Protein AF-A0A2G2MYT3-F1 (afdb_monomer_lite)

Sequence (172 aa):
MSFKFTRVKLKELSVRHIVIIGLLVVHTGWIITHLNLVSRGQINPWKLGGYGMYTLPDYKAKLRIYDISSKPKLMVRSNYKTRNFRNANLRYVFRCRKFSEAALMVFFKDNPHLVNTDLKFILRERVFSRRPVGVKRVTYSTVDVRWPKQDKFTYMGEICGEKYLGKVDYKI

Secondary structure (DSSP, 8-state):
--------------HHHHHHHHHHHHHHHHHHHHHHHHHTT-B-TTSSS-S---SS-----EEEEEE-SSS-EEPPGGG---HHHHHHTGGG-BTTPPPPHHHHHHHHHH-GGGTT--EEEEEEEEEEEETTEEEEEEEEEEEEEEEEETTEEEEEEEETTEEEEEEEE---

Structure (mmCIF, N/CA/C/O backbone):
data_AF-A0A2G2MYT3-F1
#
_entry.id   AF-A0A2G2MYT3-F1
#
loop_
_atom_site.group_PDB
_atom_site.id
_atom_site.type_symbol
_atom_site.label_atom_id
_atom_site.label_alt_id
_atom_site.label_comp_id
_atom_site.label_asym_id
_atom_site.label_entity_id
_atom_site.label_seq_id
_atom_site.pdbx_PDB_ins_code
_atom_site.Cartn_x
_atom_site.Cartn_y
_atom_site.Cartn_z
_atom_site.occupancy
_atom_site.B_iso_or_equiv
_atom_site.auth_seq_id
_atom_site.auth_comp_id
_atom_site.auth_asym_id
_atom_site.auth_atom_id
_atom_site.pdbx_PDB_model_num
ATOM 1 N N . MET A 1 1 ? 12.235 6.098 -68.181 1.00 43.50 1 MET A N 1
ATOM 2 C CA . MET A 1 1 ? 12.943 5.995 -66.884 1.00 43.50 1 MET A CA 1
ATOM 3 C C . MET A 1 1 ? 12.534 4.693 -66.213 1.00 43.50 1 MET A C 1
ATOM 5 O O . MET A 1 1 ? 11.390 4.569 -65.806 1.00 43.50 1 MET A O 1
ATOM 9 N N . SER A 1 2 ? 13.424 3.699 -66.177 1.00 40.50 2 SER A N 1
ATOM 10 C CA . SER A 1 2 ? 13.147 2.378 -65.596 1.00 40.50 2 SER A CA 1
ATOM 11 C C . SER A 1 2 ? 13.776 2.295 -64.206 1.00 40.50 2 SER A C 1
ATOM 13 O O . SER A 1 2 ? 15.001 2.276 -64.091 1.00 40.50 2 SER A O 1
ATOM 15 N N . PHE A 1 3 ? 12.959 2.247 -63.153 1.00 45.50 3 PHE A N 1
ATOM 16 C CA . PHE A 1 3 ? 13.433 2.032 -61.785 1.00 45.50 3 PHE A CA 1
ATOM 17 C C . PHE A 1 3 ? 13.841 0.564 -61.609 1.00 45.50 3 PHE A C 1
ATOM 19 O O . PHE A 1 3 ? 13.000 -0.326 -61.489 1.00 45.50 3 PHE A O 1
ATOM 26 N N . LYS A 1 4 ? 15.153 0.297 -61.599 1.00 48.44 4 LYS A N 1
ATOM 27 C CA . LYS A 1 4 ? 15.695 -0.989 -61.146 1.00 48.44 4 LYS A CA 1
ATOM 28 C C . LYS A 1 4 ? 15.491 -1.079 -59.633 1.00 48.44 4 LYS A C 1
ATOM 30 O O . LYS A 1 4 ? 16.272 -0.523 -58.869 1.00 48.44 4 LYS A O 1
ATOM 35 N N . PHE A 1 5 ? 14.448 -1.784 -59.203 1.00 52.31 5 PHE A N 1
ATOM 36 C CA . PHE A 1 5 ? 14.336 -2.237 -57.819 1.00 52.31 5 PHE A CA 1
ATOM 37 C C . PHE A 1 5 ? 15.444 -3.258 -57.559 1.00 52.31 5 PHE A C 1
ATOM 39 O O . PHE A 1 5 ? 15.368 -4.418 -57.971 1.00 52.31 5 PHE A O 1
ATOM 46 N N . THR A 1 6 ? 16.509 -2.813 -56.901 1.00 52.56 6 THR A N 1
ATOM 47 C CA . THR A 1 6 ? 17.565 -3.679 -56.391 1.00 52.56 6 THR A CA 1
ATOM 48 C C . THR A 1 6 ? 16.926 -4.620 -55.373 1.00 52.56 6 THR A C 1
ATOM 50 O O . THR A 1 6 ? 16.610 -4.214 -54.256 1.00 52.56 6 THR A O 1
ATOM 53 N N . ARG A 1 7 ? 16.678 -5.877 -55.767 1.00 52.22 7 ARG A N 1
ATOM 54 C CA . ARG A 1 7 ? 16.275 -6.942 -54.841 1.00 52.22 7 ARG A CA 1
ATOM 55 C C . ARG A 1 7 ? 17.352 -7.046 -53.769 1.00 52.22 7 ARG A C 1
ATOM 57 O O . ARG A 1 7 ? 18.430 -7.585 -54.017 1.00 52.22 7 ARG A O 1
ATOM 64 N N . VAL A 1 8 ? 17.061 -6.518 -52.586 1.00 54.72 8 VAL A N 1
ATOM 65 C CA . VAL A 1 8 ? 17.856 -6.758 -51.387 1.00 54.72 8 VAL A CA 1
ATOM 66 C C . VAL A 1 8 ? 17.825 -8.267 -51.161 1.00 54.72 8 VAL A C 1
ATOM 68 O O . VAL A 1 8 ? 16.790 -8.827 -50.808 1.00 54.72 8 VAL A O 1
ATOM 71 N N . LYS A 1 9 ? 18.942 -8.947 -51.445 1.00 51.69 9 LYS A N 1
ATOM 72 C CA . LYS A 1 9 ? 19.138 -10.348 -51.068 1.00 51.69 9 LYS A CA 1
ATOM 73 C C . LYS A 1 9 ? 19.036 -10.407 -49.545 1.00 51.69 9 LYS A C 1
ATOM 75 O O . LYS A 1 9 ? 19.982 -10.028 -48.855 1.00 51.69 9 LYS A O 1
ATOM 80 N N . LEU A 1 10 ? 17.888 -10.847 -49.034 1.00 55.09 10 LEU A N 1
ATOM 81 C CA . LEU A 1 10 ? 17.728 -11.286 -47.652 1.00 55.09 10 LEU A CA 1
ATOM 82 C C . LEU A 1 10 ? 18.706 -12.449 -47.449 1.00 55.09 10 LEU A C 1
ATOM 84 O O . LEU A 1 10 ? 18.413 -13.587 -47.802 1.00 55.09 10 LEU A O 1
ATOM 88 N N . LYS A 1 11 ? 19.918 -12.137 -46.972 1.00 58.91 11 LYS A N 1
ATOM 89 C CA . LYS A 1 11 ? 20.851 -13.140 -46.452 1.00 58.91 11 LYS A CA 1
ATOM 90 C C . LYS A 1 11 ? 20.098 -13.933 -45.390 1.00 58.91 11 LYS A C 1
ATOM 92 O O . LYS A 1 11 ? 19.430 -13.321 -44.558 1.00 58.91 11 LYS A O 1
ATOM 97 N N . GLU A 1 12 ? 20.208 -15.258 -45.434 1.00 64.81 12 GLU A N 1
ATOM 98 C CA . GLU A 1 12 ? 19.640 -16.150 -44.426 1.00 64.81 12 GLU A CA 1
ATOM 99 C C . GLU A 1 12 ? 20.040 -15.657 -43.032 1.00 64.81 12 GLU A C 1
ATOM 101 O O . GLU A 1 12 ? 21.200 -15.724 -42.617 1.00 64.81 12 GLU A O 1
ATOM 106 N N . LEU A 1 13 ? 19.074 -15.067 -42.329 1.00 69.38 13 LEU A N 1
ATOM 107 C CA . LEU A 1 13 ? 19.237 -14.631 -40.955 1.00 69.38 13 LEU A CA 1
ATOM 108 C C . LEU A 1 13 ? 19.423 -15.893 -40.117 1.00 69.38 13 LEU A C 1
ATOM 110 O O . LEU A 1 13 ? 18.460 -16.579 -39.788 1.00 69.38 13 LEU A O 1
ATOM 114 N N . SER A 1 14 ? 20.676 -16.210 -39.787 1.00 85.44 14 SER A N 1
ATOM 115 C CA . SER A 1 14 ? 20.983 -17.292 -38.850 1.00 85.44 14 SER A CA 1
ATOM 116 C C . SER A 1 14 ? 20.166 -17.101 -37.569 1.00 85.44 14 SER A C 1
ATOM 118 O O . SER A 1 14 ? 20.044 -15.980 -37.069 1.00 85.44 14 SER A O 1
ATOM 120 N N . VAL A 1 15 ? 19.643 -18.200 -37.017 1.00 87.62 15 VAL A N 1
ATOM 121 C CA . VAL A 1 15 ? 18.808 -18.235 -35.801 1.00 87.62 15 VAL A CA 1
ATOM 122 C C . VAL A 1 15 ? 19.401 -17.385 -34.670 1.00 87.62 15 VAL A C 1
ATOM 124 O O . VAL A 1 15 ? 18.674 -16.676 -33.980 1.00 87.62 15 VAL A O 1
ATOM 127 N N . ARG A 1 16 ? 20.735 -17.360 -34.531 1.00 87.88 16 ARG A N 1
ATOM 128 C CA . ARG A 1 16 ? 21.440 -16.526 -33.545 1.00 87.88 16 ARG A CA 1
ATOM 129 C C . ARG A 1 16 ? 21.139 -15.030 -33.701 1.00 87.88 16 ARG A C 1
ATOM 131 O O . ARG A 1 16 ? 20.936 -14.351 -32.701 1.00 87.88 16 ARG A O 1
ATOM 138 N N . HIS A 1 17 ? 21.095 -14.514 -34.928 1.00 90.12 17 HIS A N 1
ATOM 139 C CA . HIS A 1 17 ? 20.779 -13.108 -35.189 1.00 90.12 17 HIS A CA 1
ATOM 140 C C . HIS A 1 17 ? 19.321 -12.796 -34.858 1.00 90.12 17 HIS A C 1
ATOM 142 O O . HIS A 1 17 ? 19.056 -11.769 -34.244 1.00 90.12 17 HIS A O 1
ATOM 148 N N . ILE A 1 18 ? 18.394 -13.699 -35.192 1.00 91.00 18 ILE A N 1
ATOM 149 C CA . ILE A 1 18 ? 16.975 -13.554 -34.837 1.00 91.00 18 ILE A CA 1
ATOM 150 C C . ILE A 1 18 ? 16.818 -13.490 -33.314 1.00 91.00 18 ILE A C 1
ATOM 152 O O . ILE A 1 18 ? 16.129 -12.608 -32.809 1.00 91.00 18 ILE A O 1
ATOM 156 N N . VAL A 1 19 ? 17.510 -14.363 -32.574 1.00 93.44 19 VAL A N 1
ATOM 157 C CA . VAL A 1 19 ? 17.495 -14.362 -31.102 1.00 93.44 19 VAL A CA 1
ATOM 158 C C . VAL A 1 19 ? 18.080 -13.068 -30.537 1.00 93.44 19 VAL A C 1
ATOM 160 O O . VAL A 1 19 ? 17.471 -12.469 -29.656 1.00 93.44 19 VAL A O 1
ATOM 163 N N . ILE A 1 20 ? 19.224 -12.599 -31.047 1.00 95.19 20 ILE A N 1
ATOM 164 C CA . ILE A 1 20 ? 19.844 -11.345 -30.584 1.00 95.19 20 ILE A CA 1
ATOM 165 C C . ILE A 1 20 ? 18.920 -10.153 -30.847 1.00 95.19 20 ILE A C 1
ATOM 167 O O . ILE A 1 20 ? 18.699 -9.346 -29.947 1.00 95.19 20 ILE A O 1
ATOM 171 N N . ILE A 1 21 ? 18.353 -10.055 -32.052 1.00 94.62 21 ILE A N 1
ATOM 172 C CA . ILE A 1 21 ? 17.410 -8.989 -32.410 1.00 94.62 21 ILE A CA 1
ATOM 173 C C . ILE A 1 21 ? 16.166 -9.073 -31.520 1.00 94.62 21 ILE A C 1
ATOM 175 O O . ILE A 1 21 ? 15.739 -8.057 -30.979 1.00 94.62 21 ILE A O 1
ATOM 179 N N . GLY A 1 22 ? 15.621 -10.271 -31.302 1.00 95.25 22 GLY A N 1
ATOM 180 C CA . GLY A 1 22 ? 14.480 -10.487 -30.415 1.00 95.25 22 GLY A CA 1
ATOM 181 C C . GLY A 1 22 ? 14.760 -10.042 -28.979 1.00 95.25 22 GLY A C 1
ATOM 182 O O . GLY A 1 22 ? 13.974 -9.292 -28.404 1.00 95.25 22 GLY A O 1
ATOM 183 N N . LEU A 1 23 ? 15.907 -10.430 -28.415 1.00 96.00 23 LEU A N 1
ATOM 184 C CA . LEU A 1 23 ? 16.329 -10.008 -27.077 1.00 96.00 23 LEU A CA 1
ATOM 185 C C . LEU A 1 23 ? 16.523 -8.494 -26.992 1.00 96.00 23 LEU A C 1
ATOM 187 O O . LEU A 1 23 ? 16.091 -7.887 -26.013 1.00 96.00 23 LEU A O 1
ATOM 191 N N . LEU A 1 24 ? 17.120 -7.878 -28.016 1.00 96.25 24 LEU A N 1
ATOM 192 C CA . LEU A 1 24 ? 17.297 -6.430 -28.076 1.00 96.25 24 LEU A CA 1
ATOM 193 C C . LEU A 1 24 ? 15.943 -5.712 -28.091 1.00 96.25 24 LEU A C 1
ATOM 195 O O . LEU A 1 24 ? 15.731 -4.807 -27.290 1.00 96.25 24 LEU A O 1
ATOM 199 N N . VAL A 1 25 ? 15.004 -6.153 -28.933 1.00 96.00 25 VAL A N 1
ATOM 200 C CA . VAL A 1 25 ? 13.652 -5.577 -29.015 1.00 96.00 25 VAL A CA 1
ATOM 201 C C . VAL A 1 25 ? 12.917 -5.706 -27.681 1.00 96.00 25 VAL A C 1
ATOM 203 O O . VAL A 1 25 ? 12.357 -4.722 -27.194 1.00 96.00 25 VAL A O 1
ATOM 206 N N . VAL A 1 26 ? 12.954 -6.884 -27.050 1.00 95.56 26 VAL A N 1
ATOM 207 C CA . VAL A 1 26 ? 12.335 -7.109 -25.734 1.00 95.56 26 VAL A CA 1
ATOM 208 C C . VAL A 1 26 ? 12.975 -6.215 -24.670 1.00 95.56 26 VAL A C 1
ATOM 210 O O . VAL A 1 26 ? 12.264 -5.597 -23.877 1.00 95.56 26 VAL A O 1
ATOM 213 N N . HIS A 1 27 ? 14.303 -6.097 -24.665 1.00 92.25 27 HIS A N 1
ATOM 214 C CA . HIS A 1 27 ? 15.025 -5.274 -23.701 1.00 92.25 27 HIS A CA 1
ATOM 215 C C . HIS A 1 27 ? 14.720 -3.780 -23.872 1.00 92.25 27 HIS A C 1
ATOM 217 O O . HIS A 1 27 ? 14.390 -3.101 -22.900 1.00 92.25 27 HIS A O 1
ATOM 223 N N . THR A 1 28 ? 14.744 -3.267 -25.104 1.00 93.12 28 THR A N 1
ATOM 224 C CA . THR A 1 28 ? 14.375 -1.878 -25.404 1.00 93.12 28 THR A CA 1
ATOM 225 C C . THR A 1 28 ? 12.916 -1.600 -25.041 1.00 93.12 28 THR A C 1
ATOM 227 O O . THR A 1 28 ? 12.628 -0.589 -24.399 1.00 93.12 28 THR A O 1
ATOM 230 N N . GLY A 1 29 ? 11.996 -2.513 -25.372 1.00 93.31 29 GLY A N 1
ATOM 231 C CA . GLY A 1 29 ? 10.588 -2.406 -24.985 1.00 93.31 29 GLY A CA 1
ATOM 232 C C . GLY A 1 29 ? 10.397 -2.357 -23.466 1.00 93.31 29 GLY A C 1
ATOM 233 O O . GLY A 1 29 ? 9.615 -1.543 -22.961 1.00 93.31 29 GLY A O 1
ATOM 234 N N . TRP A 1 30 ? 11.160 -3.163 -22.723 1.00 89.38 30 TRP A N 1
ATOM 235 C CA . TRP A 1 30 ? 11.178 -3.136 -21.261 1.00 89.38 30 TRP A CA 1
ATOM 236 C C . TRP A 1 30 ? 11.671 -1.788 -20.712 1.00 89.38 30 TRP A C 1
ATOM 238 O O . TRP A 1 30 ? 10.991 -1.207 -19.863 1.00 89.38 30 TRP A O 1
ATOM 248 N N . ILE A 1 31 ? 12.780 -1.243 -21.236 1.00 86.44 31 ILE A N 1
ATOM 249 C CA . ILE A 1 31 ? 13.314 0.071 -20.826 1.00 86.44 31 ILE A CA 1
ATOM 250 C C . ILE A 1 31 ? 12.277 1.175 -21.057 1.00 86.44 31 ILE A C 1
ATOM 252 O O . ILE A 1 31 ? 11.970 1.933 -20.136 1.00 86.44 31 ILE A O 1
ATOM 256 N N . ILE A 1 32 ? 11.712 1.260 -22.267 1.00 90.19 32 ILE A N 1
ATOM 257 C CA . ILE A 1 32 ? 10.749 2.311 -22.632 1.00 90.19 32 ILE A CA 1
ATOM 258 C C . ILE A 1 32 ? 9.516 2.243 -21.728 1.00 90.19 32 ILE A C 1
ATOM 260 O O . ILE A 1 32 ? 9.078 3.259 -21.182 1.00 90.19 32 ILE A O 1
ATOM 264 N N . THR A 1 33 ? 8.979 1.039 -21.523 1.00 88.56 33 THR A N 1
ATOM 265 C CA . THR A 1 33 ? 7.823 0.827 -20.644 1.00 88.56 33 THR A CA 1
ATOM 266 C C . THR A 1 33 ? 8.144 1.253 -19.214 1.00 88.56 33 THR A C 1
ATOM 268 O O . THR A 1 33 ? 7.360 1.972 -18.594 1.00 88.56 33 THR A O 1
ATOM 271 N N . HIS A 1 34 ? 9.312 0.870 -18.694 1.00 83.38 34 HIS A N 1
ATOM 272 C CA . HIS A 1 34 ? 9.736 1.231 -17.347 1.00 83.38 34 HIS A CA 1
ATOM 273 C C . HIS A 1 34 ? 9.862 2.752 -17.172 1.00 83.38 34 HIS A C 1
ATOM 275 O O . HIS A 1 34 ? 9.286 3.309 -16.235 1.00 83.38 34 HIS A O 1
ATOM 281 N N . LEU A 1 35 ? 10.536 3.440 -18.101 1.00 84.44 35 LEU A N 1
ATOM 282 C CA . LEU A 1 35 ? 10.688 4.898 -18.072 1.00 84.44 35 LEU A CA 1
ATOM 283 C C . LEU A 1 35 ? 9.337 5.623 -18.124 1.00 84.44 35 LEU A C 1
ATOM 285 O O . LEU A 1 35 ? 9.131 6.579 -17.378 1.00 84.44 35 LEU A O 1
ATOM 289 N N . ASN A 1 36 ? 8.394 5.145 -18.941 1.00 86.88 36 ASN A N 1
ATOM 290 C CA . ASN A 1 36 ? 7.047 5.713 -19.031 1.00 86.88 36 ASN A CA 1
ATOM 291 C C . ASN A 1 36 ? 6.243 5.521 -17.729 1.00 86.88 36 ASN A C 1
ATOM 293 O O . ASN A 1 36 ? 5.581 6.438 -17.248 1.00 86.88 36 ASN A O 1
ATOM 297 N N . LEU A 1 37 ? 6.325 4.345 -17.102 1.00 84.50 37 LEU A N 1
ATOM 298 C CA . LEU A 1 37 ? 5.660 4.098 -15.818 1.00 84.50 37 LEU A CA 1
ATOM 299 C C . LEU A 1 37 ? 6.264 4.943 -14.681 1.00 84.50 37 LEU A C 1
ATOM 301 O O . LEU A 1 37 ? 5.536 5.388 -13.788 1.00 84.50 37 LEU A O 1
ATOM 305 N N . VAL A 1 38 ? 7.581 5.177 -14.704 1.00 81.19 38 VAL A N 1
ATOM 306 C CA . VAL A 1 38 ? 8.275 6.051 -13.745 1.00 81.19 38 VAL A CA 1
ATOM 307 C C . VAL A 1 38 ? 7.912 7.517 -13.960 1.00 81.19 38 VAL A C 1
ATOM 309 O O . VAL A 1 38 ? 7.615 8.202 -12.982 1.00 81.19 38 VAL A O 1
ATOM 312 N N . SER A 1 39 ? 7.894 8.003 -15.206 1.00 81.88 39 SER A N 1
ATOM 313 C CA . SER A 1 39 ? 7.574 9.405 -15.511 1.00 81.88 39 SER A CA 1
ATOM 314 C C . SER A 1 39 ? 6.145 9.770 -15.103 1.00 81.88 39 SER A C 1
ATOM 316 O O . SER A 1 39 ? 5.908 10.863 -14.595 1.00 81.88 39 SER A O 1
ATOM 318 N N . ARG A 1 40 ? 5.209 8.819 -15.213 1.00 81.88 40 ARG A N 1
ATOM 319 C CA . ARG A 1 40 ? 3.830 8.936 -14.705 1.00 81.88 40 ARG A CA 1
ATOM 320 C C . ARG A 1 40 ? 3.705 8.712 -13.195 1.00 81.88 40 ARG A C 1
ATOM 322 O O . ARG A 1 40 ? 2.607 8.771 -12.650 1.00 81.88 40 ARG A O 1
ATOM 329 N N . GLY A 1 41 ? 4.798 8.388 -12.507 1.00 76.88 41 GLY A N 1
ATOM 330 C CA . GLY A 1 41 ? 4.814 8.123 -11.070 1.00 76.88 41 GLY A CA 1
ATOM 331 C C . GLY A 1 41 ? 4.058 6.861 -10.639 1.00 76.88 41 GLY A C 1
ATOM 332 O O . GLY A 1 41 ? 3.773 6.720 -9.449 1.00 76.88 41 GLY A O 1
ATOM 333 N N . GLN A 1 42 ? 3.743 5.944 -11.559 1.00 81.50 42 GLN A N 1
ATOM 334 C CA . GLN A 1 42 ? 2.900 4.769 -11.304 1.00 81.50 42 GLN A CA 1
ATOM 335 C C . GLN A 1 42 ? 3.647 3.630 -10.601 1.00 81.50 42 GLN A C 1
ATOM 337 O O . GLN A 1 42 ? 3.044 2.867 -9.839 1.00 81.50 42 GLN A O 1
ATOM 342 N N . ILE A 1 43 ? 4.960 3.521 -10.813 1.00 77.19 43 ILE A N 1
ATOM 343 C CA . ILE A 1 43 ? 5.825 2.527 -10.165 1.00 77.19 43 ILE A CA 1
ATOM 344 C C . ILE A 1 43 ? 6.903 3.196 -9.322 1.00 77.19 43 ILE A C 1
ATOM 346 O O . ILE A 1 43 ? 7.266 4.349 -9.539 1.00 77.19 43 ILE A O 1
ATOM 350 N N . ASN A 1 44 ? 7.427 2.458 -8.346 1.00 72.12 44 ASN A N 1
ATOM 351 C CA . ASN A 1 44 ? 8.621 2.870 -7.624 1.00 72.12 44 ASN A CA 1
ATOM 352 C C . ASN A 1 44 ? 9.855 2.693 -8.535 1.00 72.12 44 ASN A C 1
ATOM 354 O O . ASN A 1 44 ? 10.172 1.544 -8.861 1.00 72.12 44 ASN A O 1
ATOM 358 N N . PRO A 1 45 ? 10.566 3.780 -8.898 1.00 68.38 45 PRO A N 1
ATOM 359 C CA . PRO A 1 45 ? 11.682 3.713 -9.843 1.00 68.38 45 PRO A CA 1
ATOM 360 C C . PRO A 1 45 ? 12.834 2.806 -9.388 1.00 68.38 45 PRO A C 1
ATOM 362 O O . PRO A 1 45 ? 13.603 2.336 -10.212 1.00 68.38 45 PRO A O 1
ATOM 365 N N . TRP A 1 46 ? 12.934 2.501 -8.092 1.00 67.75 46 TRP A N 1
ATOM 366 C CA . TRP A 1 46 ? 14.079 1.795 -7.505 1.00 67.75 46 TRP A CA 1
ATOM 367 C C . TRP A 1 46 ? 13.820 0.317 -7.206 1.00 67.75 46 TRP A C 1
ATOM 369 O O . TRP A 1 46 ? 14.732 -0.404 -6.816 1.00 67.75 46 TRP A O 1
ATOM 379 N N . LYS A 1 47 ? 12.570 -0.156 -7.320 1.00 61.50 47 LYS A N 1
ATOM 380 C CA . LYS A 1 47 ? 12.229 -1.556 -6.998 1.00 61.50 47 LYS A CA 1
ATOM 381 C C . LYS A 1 47 ? 12.379 -2.521 -8.170 1.00 61.50 47 LYS A C 1
ATOM 383 O O . LYS A 1 47 ? 12.265 -3.722 -7.949 1.00 61.50 47 LYS A O 1
ATOM 388 N N . LEU A 1 48 ? 12.600 -2.015 -9.382 1.00 62.97 48 LEU A N 1
ATOM 389 C CA . LEU A 1 48 ? 12.672 -2.820 -10.605 1.00 62.97 48 LEU A CA 1
ATOM 390 C C . LEU A 1 48 ? 13.973 -2.591 -11.410 1.00 62.97 48 LEU A C 1
ATOM 392 O O . LEU A 1 48 ? 14.061 -3.064 -12.536 1.00 62.97 48 LEU A O 1
ATOM 396 N N . GLY A 1 49 ? 14.992 -1.939 -10.827 1.00 55.00 49 GLY A N 1
ATOM 397 C CA . GLY A 1 49 ? 16.341 -1.810 -11.403 1.00 55.00 49 GLY A CA 1
ATOM 398 C C . GLY A 1 49 ? 17.404 -1.411 -10.357 1.00 55.00 49 GLY A C 1
ATOM 399 O O . GLY A 1 49 ? 17.159 -0.514 -9.553 1.00 55.00 49 GLY A O 1
ATOM 400 N N . GLY A 1 50 ? 18.553 -2.106 -10.326 1.00 57.09 50 GLY A N 1
ATOM 401 C CA . GLY A 1 50 ? 19.749 -1.782 -9.505 1.00 57.09 50 GLY A CA 1
ATOM 402 C C . GLY A 1 50 ? 20.805 -1.001 -10.312 1.00 57.09 50 GLY A C 1
ATOM 403 O O . GLY A 1 50 ? 20.475 -0.492 -11.372 1.00 57.09 50 GLY A O 1
ATOM 404 N N . TYR A 1 51 ? 22.089 -0.886 -9.944 1.00 45.94 51 TYR A N 1
ATOM 405 C CA . TYR A 1 51 ? 22.714 -0.743 -8.623 1.00 45.94 51 TYR A CA 1
ATOM 406 C C . TYR A 1 51 ? 22.735 0.760 -8.301 1.00 45.94 51 TYR A C 1
ATOM 408 O O . TYR A 1 51 ? 23.373 1.547 -8.993 1.00 45.94 51 TYR A O 1
ATOM 416 N N . GLY A 1 52 ? 22.020 1.169 -7.259 1.00 53.31 52 GLY A N 1
ATOM 417 C CA . GLY A 1 52 ? 22.297 2.416 -6.558 1.00 53.31 52 GLY A CA 1
ATOM 418 C C . GLY A 1 52 ? 22.056 3.763 -7.240 1.00 53.31 52 GLY A C 1
ATOM 419 O O . GLY A 1 52 ? 22.288 4.702 -6.512 1.00 53.31 52 GLY A O 1
ATOM 420 N N . MET A 1 53 ? 21.559 3.916 -8.480 1.00 47.47 53 MET A N 1
ATOM 421 C CA . MET A 1 53 ? 21.857 5.056 -9.396 1.00 47.47 53 MET A CA 1
ATOM 422 C C . MET A 1 53 ? 21.655 6.559 -8.996 1.00 47.47 53 MET A C 1
ATOM 424 O O . MET A 1 53 ? 21.684 7.441 -9.846 1.00 47.47 53 MET A O 1
ATOM 428 N N . TYR A 1 54 ? 21.531 6.839 -7.701 1.00 51.81 54 TYR A N 1
ATOM 429 C CA . TYR A 1 54 ? 22.401 7.709 -6.885 1.00 51.81 54 TYR A CA 1
ATOM 430 C C . TYR A 1 54 ? 21.837 9.079 -6.496 1.00 51.81 54 TYR A C 1
ATOM 432 O O . TYR A 1 54 ? 21.691 9.984 -7.308 1.00 51.81 54 TYR A O 1
ATOM 440 N N . THR A 1 55 ? 21.661 9.219 -5.170 1.00 51.72 55 THR A N 1
ATOM 441 C CA . THR A 1 55 ? 21.506 10.438 -4.337 1.00 51.72 55 THR A CA 1
ATOM 442 C C . THR A 1 55 ? 20.106 10.867 -3.881 1.00 51.72 55 THR A C 1
ATOM 444 O O . THR A 1 55 ? 19.958 11.959 -3.341 1.00 51.72 55 THR A O 1
ATOM 447 N N . LEU A 1 56 ? 19.074 10.018 -3.968 1.00 55.16 56 LEU A N 1
ATOM 448 C CA . LEU A 1 56 ? 17.742 10.333 -3.415 1.00 55.16 56 LEU A CA 1
ATOM 449 C C . LEU A 1 56 ? 17.284 9.320 -2.343 1.00 55.16 56 LEU A C 1
ATOM 451 O O . LEU A 1 56 ? 17.687 8.159 -2.378 1.00 55.16 56 LEU A O 1
ATOM 455 N N . PRO A 1 57 ? 16.467 9.743 -1.354 1.00 60.81 57 PRO A N 1
ATOM 456 C CA . PRO A 1 57 ? 16.110 8.929 -0.190 1.00 60.81 57 PRO A CA 1
ATOM 457 C C . PRO A 1 57 ? 15.377 7.640 -0.569 1.00 60.81 57 PRO A C 1
ATOM 459 O O . PRO A 1 57 ? 14.468 7.672 -1.389 1.00 60.81 57 PRO A O 1
ATOM 462 N N . ASP A 1 58 ? 15.693 6.538 0.119 1.00 69.12 58 ASP A N 1
ATOM 463 C CA . ASP A 1 58 ? 14.998 5.247 -0.001 1.00 69.12 58 ASP A CA 1
ATOM 464 C C . ASP A 1 58 ? 13.462 5.422 0.024 1.00 69.12 58 ASP A C 1
ATOM 466 O O . ASP A 1 58 ? 12.869 5.749 1.063 1.00 69.12 58 ASP A O 1
ATOM 470 N N . TYR A 1 59 ? 12.817 5.172 -1.125 1.00 71.56 59 TYR A N 1
ATOM 471 C CA . TYR A 1 59 ? 11.368 5.274 -1.364 1.00 71.56 59 TYR A CA 1
ATOM 472 C C . TYR A 1 59 ? 10.587 4.113 -0.718 1.00 71.56 59 TYR A C 1
ATOM 474 O O . TYR A 1 59 ? 9.552 3.652 -1.213 1.00 71.56 59 TYR A O 1
ATOM 482 N N . LYS A 1 60 ? 11.072 3.591 0.412 1.00 80.06 60 LYS A N 1
ATOM 483 C CA . LYS A 1 60 ? 10.432 2.500 1.140 1.00 80.06 60 LYS A CA 1
ATOM 484 C C . LYS A 1 60 ? 9.096 2.949 1.713 1.00 80.06 60 LYS A C 1
ATOM 486 O O . LYS A 1 60 ? 9.013 3.664 2.721 1.00 80.06 60 LYS A O 1
ATOM 491 N N . ALA A 1 61 ? 8.043 2.454 1.071 1.00 88.06 61 ALA A N 1
ATOM 492 C CA . ALA A 1 61 ? 6.677 2.551 1.549 1.00 88.06 61 ALA A CA 1
ATOM 493 C C . ALA A 1 61 ? 6.584 2.046 2.999 1.00 88.06 61 ALA A C 1
ATOM 495 O O . ALA A 1 61 ? 7.029 0.943 3.337 1.00 88.06 61 ALA A O 1
ATOM 496 N N . LYS A 1 62 ? 6.012 2.879 3.863 1.00 92.31 62 LYS A N 1
ATOM 497 C CA . LYS A 1 62 ? 5.762 2.608 5.273 1.00 92.31 62 LYS A CA 1
ATOM 498 C C . LYS A 1 62 ? 4.262 2.636 5.493 1.00 92.31 62 LYS A C 1
ATOM 500 O O . LYS A 1 62 ? 3.642 3.693 5.399 1.00 92.31 62 LYS A O 1
ATOM 505 N N . LEU A 1 63 ? 3.720 1.467 5.802 1.00 95.12 63 LEU A N 1
ATOM 506 C CA . LEU A 1 63 ? 2.351 1.322 6.256 1.00 95.12 63 LEU A CA 1
ATOM 507 C C . LEU A 1 63 ? 2.249 1.791 7.712 1.00 95.12 63 LEU A C 1
ATOM 509 O O . LEU A 1 63 ? 3.080 1.430 8.552 1.00 95.12 63 LEU A O 1
ATOM 513 N N . ARG A 1 64 ? 1.241 2.605 7.998 1.00 96.44 64 ARG A N 1
ATOM 514 C CA . ARG A 1 64 ? 0.770 2.933 9.343 1.00 96.44 64 ARG A CA 1
ATOM 515 C C . ARG A 1 64 ? -0.692 2.532 9.423 1.00 96.44 64 ARG A C 1
ATOM 517 O O . ARG A 1 64 ? -1.429 2.785 8.479 1.00 96.44 64 ARG A O 1
ATOM 524 N N . ILE A 1 65 ? -1.078 1.915 10.528 1.00 97.56 65 ILE A N 1
ATOM 525 C CA . ILE A 1 65 ? -2.458 1.511 10.775 1.00 97.56 65 ILE A CA 1
ATOM 526 C C . ILE A 1 65 ? -2.920 2.264 12.012 1.00 97.56 65 ILE A C 1
ATOM 528 O O . ILE A 1 65 ? -2.186 2.326 13.002 1.00 97.56 65 ILE A O 1
ATOM 532 N N . TYR A 1 66 ? -4.081 2.888 11.916 1.00 98.00 66 TYR A N 1
ATOM 533 C CA . TYR A 1 66 ? -4.732 3.586 13.009 1.00 98.00 66 TYR A CA 1
ATOM 534 C C . TYR A 1 66 ? -6.022 2.854 13.346 1.00 98.00 66 TYR A C 1
ATOM 536 O O . TYR A 1 66 ? -6.735 2.449 12.434 1.00 98.00 66 TYR A O 1
ATOM 544 N N . ASP A 1 67 ? -6.316 2.725 14.629 1.00 97.25 67 ASP A N 1
ATOM 545 C CA . ASP A 1 67 ? -7.667 2.433 15.092 1.00 97.25 67 ASP A CA 1
ATOM 546 C C . ASP A 1 67 ? -8.466 3.738 15.032 1.00 97.25 67 ASP A C 1
ATOM 548 O O . ASP A 1 67 ? -8.015 4.767 15.547 1.00 97.25 67 ASP A O 1
ATOM 552 N N . ILE A 1 68 ? -9.595 3.716 14.331 1.00 96.94 68 ILE A N 1
ATOM 553 C CA . ILE A 1 68 ? -10.474 4.870 14.110 1.00 96.94 68 ILE A CA 1
ATOM 554 C C . ILE A 1 68 ? -11.888 4.628 14.657 1.00 96.94 68 ILE A C 1
ATOM 556 O O . ILE A 1 68 ? -12.818 5.340 14.274 1.00 96.94 68 ILE A O 1
ATOM 560 N N . SER A 1 69 ? -12.047 3.648 15.551 1.00 92.00 69 SER A N 1
ATOM 561 C CA . SER A 1 69 ? -13.333 3.304 16.175 1.00 92.00 69 SER A CA 1
ATOM 562 C C . SER A 1 69 ? -13.845 4.418 17.098 1.00 92.00 69 SER A C 1
ATOM 564 O O . SER A 1 69 ? -15.045 4.586 17.271 1.00 92.00 69 SER A O 1
ATOM 566 N N . SER A 1 70 ? -12.938 5.219 17.670 1.00 88.56 70 SER A N 1
ATOM 567 C CA . SER A 1 70 ? -13.268 6.408 18.470 1.00 88.56 70 SER A CA 1
ATOM 568 C C . SER A 1 70 ? -12.458 7.625 18.013 1.00 88.56 70 SER A C 1
ATOM 570 O O . SER A 1 70 ? -12.898 8.399 17.166 1.00 88.56 70 SER A O 1
ATOM 572 N N . LYS A 1 71 ? -11.235 7.781 18.528 1.00 91.69 71 LYS A N 1
ATOM 573 C CA . LYS A 1 71 ? -10.259 8.786 18.092 1.00 91.69 71 LYS A CA 1
ATOM 574 C C . LYS A 1 71 ? -9.110 8.092 17.360 1.00 91.69 71 LYS A C 1
ATOM 576 O O . LYS A 1 71 ? -8.627 7.084 17.874 1.00 91.69 71 LYS A O 1
ATOM 581 N N . PRO A 1 72 ? -8.622 8.631 16.224 1.00 94.12 72 PRO A N 1
ATOM 582 C CA . PRO A 1 72 ? -7.523 8.028 15.477 1.00 94.12 72 PRO A CA 1
ATOM 583 C C . PRO A 1 72 ? -6.285 7.779 16.349 1.00 94.12 72 PRO A C 1
ATOM 585 O O . PRO A 1 72 ? -5.535 8.704 16.668 1.00 94.12 72 PRO A O 1
ATOM 588 N N . LYS A 1 73 ? -6.040 6.517 16.708 1.00 96.62 73 LYS A N 1
ATOM 589 C CA . LYS A 1 73 ? -4.901 6.097 17.531 1.00 96.62 73 LYS A CA 1
ATOM 590 C C . LYS A 1 73 ? -3.963 5.238 16.702 1.00 96.62 73 LYS A C 1
ATOM 592 O O . LYS A 1 73 ? -4.364 4.221 16.144 1.00 96.62 73 LYS A O 1
ATOM 597 N N . LEU A 1 74 ? -2.693 5.636 16.616 1.00 97.38 74 LEU A N 1
ATOM 598 C CA . LEU A 1 74 ? -1.692 4.849 15.897 1.00 97.38 74 LEU A CA 1
ATOM 599 C C . LEU A 1 74 ? -1.502 3.494 16.590 1.00 97.38 74 LEU A C 1
ATOM 601 O O . LEU A 1 74 ? -1.123 3.440 17.759 1.00 97.38 74 LEU A O 1
ATOM 605 N N . MET A 1 75 ? -1.694 2.407 15.848 1.00 96.75 75 MET A N 1
ATOM 606 C CA . MET A 1 75 ? -1.478 1.065 16.369 1.00 96.75 75 MET A CA 1
ATOM 607 C C . MET A 1 75 ? 0.013 0.762 16.521 1.00 96.75 75 MET A C 1
ATOM 609 O O . MET A 1 75 ? 0.830 1.032 15.625 1.00 96.75 75 MET A O 1
ATOM 613 N N . VAL A 1 76 ? 0.367 0.134 17.643 1.00 96.19 76 VAL A N 1
ATOM 614 C CA . VAL A 1 76 ? 1.727 -0.349 17.897 1.00 96.19 76 VAL A CA 1
ATOM 615 C C . VAL A 1 76 ? 2.019 -1.515 16.960 1.00 96.19 76 VAL A C 1
ATOM 617 O O . VAL A 1 76 ? 1.202 -2.414 16.788 1.00 96.19 76 VAL A O 1
ATOM 620 N N . ARG A 1 77 ? 3.194 -1.500 16.325 1.00 92.38 77 ARG A N 1
ATOM 621 C CA . ARG A 1 77 ? 3.556 -2.471 15.280 1.00 92.38 77 ARG A CA 1
ATOM 622 C C . ARG A 1 77 ? 3.615 -3.921 15.776 1.00 92.38 77 ARG A C 1
ATOM 624 O O . ARG A 1 77 ? 3.450 -4.821 14.965 1.00 92.38 77 ARG A O 1
ATOM 631 N N . SER A 1 78 ? 3.849 -4.144 17.066 1.00 94.44 78 SER A N 1
ATOM 632 C CA . SER A 1 78 ? 3.795 -5.469 17.698 1.00 94.44 78 SER A CA 1
ATOM 633 C C . SER A 1 78 ? 2.395 -6.084 17.679 1.00 94.44 78 SER A C 1
ATOM 635 O O . SER A 1 78 ? 2.272 -7.300 17.721 1.00 94.44 78 SER A O 1
ATOM 637 N N . ASN A 1 79 ? 1.349 -5.261 17.575 1.00 95.50 79 ASN A N 1
ATOM 638 C CA . ASN A 1 79 ? -0.036 -5.703 17.728 1.00 95.50 79 ASN A CA 1
ATOM 639 C C . ASN A 1 79 ? -0.640 -6.222 16.417 1.00 95.50 79 ASN A C 1
ATOM 641 O O . ASN A 1 79 ? -1.821 -6.559 16.392 1.00 95.50 79 ASN A O 1
ATOM 645 N N . TYR A 1 80 ? 0.126 -6.231 15.319 1.00 97.06 80 TYR A N 1
ATOM 646 C CA . TYR A 1 80 ? -0.362 -6.707 14.031 1.00 97.06 80 TYR A CA 1
ATOM 647 C C . TYR A 1 80 ? 0.747 -7.227 13.105 1.00 97.06 80 TYR A C 1
ATOM 649 O O . TYR A 1 80 ? 1.865 -6.711 13.027 1.00 97.06 80 TYR A O 1
ATOM 657 N N . LYS A 1 81 ? 0.401 -8.241 12.319 1.00 97.31 81 LYS A N 1
ATOM 658 C CA . LYS A 1 81 ? 1.210 -8.858 11.272 1.00 97.31 81 LYS A CA 1
ATOM 659 C C . LYS A 1 81 ? 0.891 -8.204 9.929 1.00 97.31 81 LYS A C 1
ATOM 661 O O . LYS A 1 81 ? -0.260 -7.981 9.577 1.00 97.31 81 LYS A O 1
ATOM 666 N N . THR A 1 82 ? 1.928 -7.881 9.154 1.00 96.19 82 THR A N 1
ATOM 667 C CA . THR A 1 82 ? 1.780 -7.241 7.825 1.00 96.19 82 THR A CA 1
ATOM 668 C C . THR A 1 82 ? 2.523 -7.963 6.713 1.00 96.19 82 THR A C 1
ATOM 670 O O . THR A 1 82 ? 2.547 -7.480 5.584 1.00 96.19 82 THR A O 1
ATOM 673 N N . ARG A 1 83 ? 3.195 -9.082 7.000 1.00 95.75 83 ARG A N 1
ATOM 674 C CA . ARG A 1 83 ? 4.082 -9.725 6.023 1.00 95.75 83 ARG A CA 1
ATOM 675 C C . ARG A 1 83 ? 3.300 -10.198 4.796 1.00 95.75 83 ARG A C 1
ATOM 677 O O . ARG A 1 83 ? 3.651 -9.791 3.688 1.00 95.75 83 ARG A O 1
ATOM 684 N N . ASN A 1 84 ? 2.233 -10.973 4.992 1.00 96.75 84 ASN A N 1
ATOM 685 C CA . ASN A 1 84 ? 1.439 -11.498 3.881 1.00 96.75 84 ASN A CA 1
ATOM 686 C C . ASN A 1 84 ? 0.629 -10.382 3.223 1.00 96.75 84 ASN A C 1
ATOM 688 O O . ASN A 1 84 ? 0.648 -10.271 2.001 1.00 96.75 84 ASN A O 1
ATOM 692 N N . PHE A 1 85 ? 0.062 -9.463 4.014 1.00 96.25 85 PHE A N 1
ATOM 693 C CA . PHE A 1 85 ? -0.594 -8.258 3.495 1.00 96.25 85 PHE A CA 1
ATOM 694 C C . PHE A 1 85 ? 0.297 -7.459 2.531 1.00 96.25 85 PHE A C 1
ATOM 696 O O . PHE A 1 85 ? -0.127 -7.045 1.451 1.00 96.25 85 PHE A O 1
ATOM 703 N N . ARG A 1 86 ? 1.570 -7.256 2.891 1.00 93.50 86 ARG A N 1
AT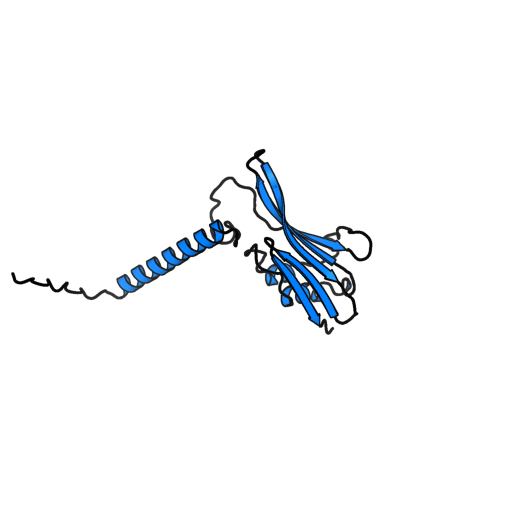OM 704 C CA . ARG A 1 86 ? 2.538 -6.563 2.033 1.00 93.50 86 ARG A CA 1
ATOM 705 C C . ARG A 1 86 ? 2.826 -7.349 0.762 1.00 93.50 86 ARG A C 1
ATOM 707 O O . ARG A 1 86 ? 2.925 -6.734 -0.292 1.00 93.50 86 ARG A O 1
ATOM 714 N N . ASN A 1 87 ? 2.973 -8.668 0.844 1.00 94.31 87 ASN A N 1
ATOM 715 C CA . ASN A 1 87 ? 3.218 -9.506 -0.330 1.00 94.31 87 ASN A CA 1
ATOM 716 C C . ASN A 1 87 ? 2.012 -9.522 -1.282 1.00 94.31 87 ASN A C 1
ATOM 718 O O . ASN A 1 87 ? 2.209 -9.361 -2.483 1.00 94.31 87 ASN A O 1
ATOM 722 N N . ALA A 1 88 ? 0.785 -9.593 -0.755 1.00 94.12 88 ALA A N 1
ATOM 723 C CA . ALA A 1 88 ? -0.452 -9.509 -1.536 1.00 94.12 88 ALA A CA 1
ATOM 724 C C . ALA A 1 88 ? -0.577 -8.178 -2.305 1.00 94.12 88 ALA A C 1
ATOM 726 O O . ALA A 1 88 ? -1.146 -8.128 -3.390 1.00 94.12 88 ALA A O 1
ATOM 727 N N . ASN A 1 89 ? 0.036 -7.108 -1.789 1.00 91.31 89 ASN A N 1
ATOM 728 C CA . ASN A 1 89 ? 0.144 -5.811 -2.463 1.00 91.31 89 ASN A CA 1
ATOM 729 C C . ASN A 1 89 ? 1.457 -5.636 -3.252 1.00 91.31 89 ASN A C 1
ATOM 731 O O . ASN A 1 89 ? 1.916 -4.509 -3.448 1.00 91.31 89 ASN A O 1
ATOM 735 N N . LEU A 1 90 ? 2.120 -6.729 -3.652 1.00 89.75 90 LEU A N 1
ATOM 736 C CA . LEU A 1 90 ? 3.407 -6.720 -4.364 1.00 89.75 90 LEU A CA 1
ATOM 737 C C . LEU A 1 90 ? 4.448 -5.809 -3.703 1.00 89.75 90 LEU A C 1
ATOM 739 O O . LEU A 1 90 ? 5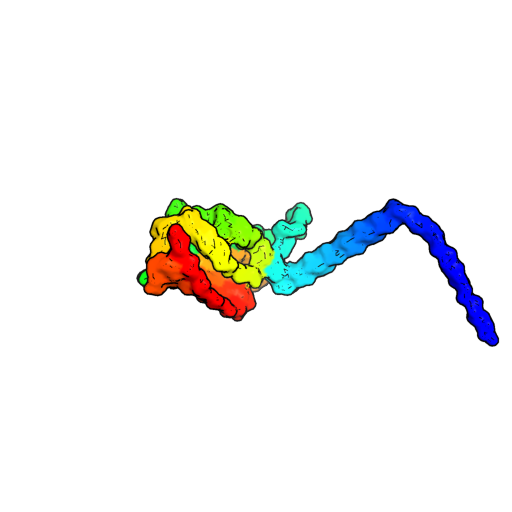.144 -5.034 -4.353 1.00 89.75 90 LEU A O 1
ATOM 743 N N . ARG A 1 91 ? 4.501 -5.834 -2.368 1.00 87.19 91 ARG A N 1
ATOM 744 C CA . ARG A 1 91 ? 5.360 -4.991 -1.525 1.00 87.19 91 ARG A CA 1
ATOM 745 C C . ARG A 1 91 ? 5.248 -3.497 -1.847 1.00 87.19 91 ARG A C 1
ATOM 747 O O . ARG A 1 91 ? 6.208 -2.766 -1.589 1.00 87.19 91 ARG A O 1
ATOM 754 N N . TYR A 1 92 ? 4.113 -3.044 -2.381 1.00 88.69 92 TYR A N 1
ATOM 755 C CA . TYR A 1 92 ? 3.862 -1.672 -2.830 1.00 88.69 92 TYR A CA 1
ATOM 756 C C . TYR A 1 92 ? 4.868 -1.213 -3.896 1.00 88.69 92 TYR A C 1
ATOM 758 O O . TYR A 1 92 ? 5.526 -0.180 -3.754 1.00 88.69 92 TYR A O 1
ATOM 766 N N . VAL A 1 93 ? 5.118 -2.055 -4.901 1.00 85.69 93 VAL A N 1
ATOM 767 C CA . VAL A 1 93 ? 5.900 -1.669 -6.090 1.00 85.69 93 VAL A CA 1
ATOM 768 C C . VAL A 1 93 ? 5.121 -0.667 -6.944 1.00 85.69 93 VAL A C 1
ATOM 770 O O . VAL A 1 93 ? 5.690 0.329 -7.380 1.00 85.69 93 VAL A O 1
ATOM 773 N N . PHE A 1 94 ? 3.819 -0.897 -7.113 1.00 86.94 94 PHE A N 1
ATOM 774 C CA . PHE A 1 94 ? 2.908 -0.023 -7.850 1.00 86.94 94 PHE A CA 1
ATOM 775 C C . PHE A 1 94 ? 2.281 0.999 -6.895 1.00 86.94 94 PHE A C 1
ATOM 777 O O . PHE A 1 94 ? 1.573 0.613 -5.966 1.00 86.94 94 PHE A O 1
ATOM 784 N N . ARG A 1 95 ? 2.562 2.291 -7.106 1.00 86.06 95 ARG A N 1
ATOM 785 C CA . ARG A 1 95 ? 2.145 3.394 -6.219 1.00 86.06 95 ARG A CA 1
ATOM 786 C C . ARG A 1 95 ? 0.655 3.689 -6.323 1.00 86.06 95 ARG A C 1
ATOM 788 O O . ARG A 1 95 ? 0.021 3.896 -5.299 1.00 86.06 95 ARG A O 1
ATOM 795 N N . CYS A 1 96 ? 0.106 3.653 -7.537 1.00 88.69 96 CYS A N 1
ATOM 796 C CA . CYS A 1 96 ? -1.302 3.964 -7.809 1.00 88.69 96 CYS A CA 1
ATOM 797 C C . CYS A 1 96 ? -2.198 2.718 -7.898 1.00 88.69 96 CYS A C 1
ATOM 799 O O . CYS A 1 96 ? -3.256 2.744 -8.519 1.00 88.69 96 CYS A O 1
ATOM 801 N N . ARG A 1 97 ? -1.779 1.599 -7.293 1.00 90.88 97 ARG A N 1
ATOM 802 C CA . ARG A 1 97 ? -2.576 0.369 -7.251 1.00 90.88 97 ARG A CA 1
ATOM 803 C C . ARG A 1 97 ? -3.426 0.327 -5.983 1.00 90.88 97 ARG A C 1
ATOM 805 O O . ARG A 1 97 ? -2.876 0.288 -4.885 1.00 90.88 97 ARG A O 1
ATOM 812 N N . LYS A 1 98 ? -4.751 0.296 -6.149 1.00 93.88 98 LYS A N 1
ATOM 813 C CA . LYS A 1 98 ? -5.728 0.155 -5.054 1.00 93.88 98 LYS A CA 1
ATOM 814 C C . LYS A 1 98 ? -5.404 -1.076 -4.200 1.00 93.88 98 LYS A C 1
ATOM 816 O O . LYS A 1 98 ? -4.970 -2.102 -4.735 1.00 93.88 98 LYS A O 1
ATOM 821 N N . PHE A 1 99 ? -5.634 -0.989 -2.889 1.00 92.56 99 PHE A N 1
ATOM 822 C CA . PHE A 1 99 ? -5.587 -2.176 -2.036 1.00 92.56 99 PHE A CA 1
ATOM 823 C C . PHE A 1 99 ? -6.674 -3.142 -2.504 1.00 92.56 99 PHE A C 1
ATOM 825 O O . PHE A 1 99 ? -7.843 -2.768 -2.577 1.00 92.56 99 PHE A O 1
ATOM 832 N N . SER A 1 100 ? -6.287 -4.363 -2.868 1.00 91.88 100 SER A N 1
ATOM 833 C CA . SER A 1 100 ? -7.260 -5.366 -3.291 1.00 91.88 100 SER A CA 1
ATOM 834 C C . SER A 1 100 ? -8.034 -5.902 -2.092 1.00 91.88 100 SER A C 1
ATOM 836 O O . SER A 1 100 ? -7.489 -6.029 -0.992 1.00 91.88 100 SER A O 1
ATOM 838 N N . GLU A 1 101 ? -9.282 -6.295 -2.328 1.00 94.94 101 GLU A N 1
ATOM 839 C CA . GLU A 1 101 ? -10.119 -6.996 -1.349 1.00 94.94 101 GLU A CA 1
ATOM 840 C C . GLU A 1 101 ? -9.394 -8.224 -0.793 1.00 94.94 101 GLU A C 1
ATOM 842 O O . GLU A 1 101 ? -9.280 -8.390 0.418 1.00 94.94 101 GLU A O 1
ATOM 847 N N . ALA A 1 102 ? -8.781 -9.017 -1.678 1.00 94.69 102 ALA A N 1
ATOM 848 C CA . ALA A 1 102 ? -7.959 -10.163 -1.305 1.00 94.69 102 ALA A CA 1
ATOM 849 C C . ALA A 1 102 ? -6.816 -9.791 -0.346 1.00 94.69 102 ALA A C 1
ATOM 851 O O . ALA A 1 102 ? -6.542 -10.527 0.599 1.00 94.69 102 ALA A O 1
ATOM 852 N N . ALA A 1 103 ? -6.152 -8.649 -0.545 1.00 95.81 103 ALA A N 1
ATOM 853 C CA . ALA A 1 103 ? -5.112 -8.224 0.378 1.00 95.81 103 ALA A CA 1
ATOM 854 C C . ALA A 1 103 ? -5.695 -7.828 1.741 1.00 95.81 103 ALA A C 1
ATOM 856 O O . ALA A 1 103 ? -5.163 -8.254 2.762 1.00 95.81 103 ALA A O 1
ATOM 857 N N . LEU A 1 104 ? -6.789 -7.061 1.779 1.00 96.81 104 LEU A N 1
ATOM 858 C CA . LEU A 1 104 ? -7.460 -6.711 3.038 1.00 96.81 104 LEU A CA 1
ATOM 859 C C . LEU A 1 104 ? -7.915 -7.969 3.797 1.00 96.81 104 LEU A C 1
ATOM 861 O O . LEU A 1 104 ? -7.654 -8.087 4.991 1.00 96.81 104 LEU A O 1
ATOM 865 N N . MET A 1 105 ? -8.469 -8.959 3.093 1.00 96.25 105 MET A N 1
ATOM 866 C CA . MET A 1 105 ? -8.804 -10.271 3.657 1.00 96.25 105 MET A CA 1
ATOM 867 C C . MET A 1 105 ? -7.588 -10.967 4.268 1.00 96.25 105 MET A C 1
ATOM 869 O O . MET A 1 105 ? -7.659 -11.452 5.393 1.00 96.25 105 MET A O 1
ATOM 873 N N . VAL A 1 106 ? -6.452 -10.994 3.562 1.00 97.00 106 VAL A N 1
ATOM 874 C CA . VAL A 1 106 ? -5.198 -11.564 4.085 1.00 97.00 106 VAL A CA 1
ATOM 875 C C . VAL A 1 106 ? -4.754 -10.852 5.366 1.00 97.00 106 VAL A C 1
ATOM 877 O O . VAL A 1 106 ? -4.271 -11.507 6.284 1.00 97.00 106 VAL A O 1
ATOM 880 N N . PHE A 1 107 ? -4.934 -9.531 5.464 1.00 97.50 107 PHE A N 1
ATOM 881 C CA . PHE A 1 107 ? -4.610 -8.800 6.689 1.00 97.50 107 PHE A CA 1
ATOM 882 C C . PHE A 1 107 ? -5.467 -9.251 7.876 1.00 97.50 107 PHE A C 1
ATOM 884 O O . PHE A 1 107 ? -4.910 -9.511 8.939 1.00 97.50 107 PHE A O 1
ATOM 891 N N . PHE A 1 108 ? -6.786 -9.367 7.709 1.00 97.00 108 PHE A N 1
ATOM 892 C CA . PHE A 1 108 ? -7.672 -9.793 8.797 1.00 97.00 108 PHE A CA 1
ATOM 893 C C . PHE A 1 108 ? -7.495 -11.273 9.152 1.00 97.00 108 PHE A C 1
ATOM 895 O O . PHE A 1 108 ? -7.482 -11.607 10.332 1.00 97.00 108 PHE A O 1
ATOM 902 N N . LYS A 1 109 ? -7.215 -12.139 8.171 1.00 96.12 109 LYS A N 1
ATOM 903 C CA . LYS A 1 109 ? -6.834 -13.539 8.426 1.00 96.12 109 LYS A CA 1
ATOM 904 C C . LYS A 1 109 ? -5.554 -13.655 9.257 1.00 96.12 109 LYS A C 1
ATOM 906 O O . LYS A 1 109 ? -5.482 -14.468 10.170 1.00 96.12 109 LYS A O 1
ATOM 911 N N . ASP A 1 110 ? -4.551 -12.823 8.972 1.00 97.31 110 ASP A N 1
ATOM 912 C CA . ASP A 1 110 ? -3.307 -12.774 9.751 1.00 97.31 110 ASP A CA 1
ATOM 913 C C . ASP A 1 110 ? -3.507 -12.165 11.160 1.00 97.31 110 ASP A C 1
ATOM 915 O O . ASP A 1 110 ? -2.643 -12.333 12.027 1.00 97.31 110 ASP A O 1
ATOM 919 N N . ASN A 1 111 ? -4.600 -11.421 11.379 1.00 97.31 111 ASN A N 1
ATOM 920 C CA . ASN A 1 111 ? -4.876 -10.626 12.581 1.00 97.31 111 ASN A CA 1
ATOM 921 C C . ASN A 1 111 ? -6.349 -10.742 13.025 1.00 97.31 111 ASN A C 1
ATOM 923 O O . ASN A 1 111 ? -7.072 -9.740 13.011 1.00 97.31 111 ASN A O 1
ATOM 927 N N . PRO A 1 112 ? -6.812 -11.938 13.427 1.00 96.06 112 PRO A N 1
ATOM 928 C CA . PRO A 1 112 ? -8.225 -12.178 13.724 1.00 96.06 112 PRO A CA 1
ATOM 929 C C . PRO A 1 112 ? -8.755 -11.328 14.889 1.00 96.06 112 PRO A C 1
ATOM 931 O O . PRO A 1 112 ? -9.927 -10.973 14.906 1.00 96.06 112 PRO A O 1
ATOM 934 N N . HIS A 1 113 ? -7.896 -10.921 15.828 1.00 95.62 113 HIS A N 1
ATOM 935 C CA . HIS A 1 113 ? -8.252 -10.039 16.949 1.00 95.62 113 HIS A CA 1
ATOM 936 C C . HIS A 1 113 ? -8.591 -8.597 16.538 1.00 95.62 113 HIS A C 1
ATOM 938 O O . HIS A 1 113 ? -9.018 -7.820 17.383 1.00 95.62 113 HIS A O 1
ATOM 944 N N . LEU A 1 114 ? -8.365 -8.221 15.274 1.00 95.69 114 LEU A N 1
ATOM 945 C CA . LEU A 1 114 ? -8.709 -6.902 14.725 1.00 95.69 114 LEU A CA 1
ATOM 946 C C . LEU A 1 114 ? -9.990 -6.914 13.887 1.00 95.69 114 LEU A C 1
ATOM 948 O O . LEU A 1 114 ? -10.375 -5.882 13.335 1.00 95.69 114 LEU A O 1
ATOM 952 N N . VAL A 1 115 ? -10.638 -8.072 13.754 1.00 95.56 115 VAL A N 1
ATOM 953 C CA . VAL A 1 115 ? -11.978 -8.155 13.167 1.00 95.56 115 VAL A CA 1
ATOM 954 C C . VAL A 1 115 ? -12.929 -7.314 14.024 1.00 95.56 115 VAL A C 1
ATOM 956 O O . VAL A 1 115 ? -12.781 -7.255 15.243 1.00 95.56 115 VAL A O 1
ATOM 959 N N . ASN A 1 116 ? -13.875 -6.620 13.387 1.00 94.50 116 ASN A N 1
ATOM 960 C CA . ASN A 1 116 ? -14.793 -5.662 14.026 1.00 94.50 116 ASN A CA 1
ATOM 961 C C . ASN A 1 116 ? -14.144 -4.394 14.595 1.00 94.50 116 ASN A C 1
ATOM 963 O O . ASN A 1 116 ? -14.794 -3.643 15.316 1.00 94.50 116 ASN A O 1
ATOM 967 N N . THR A 1 117 ? -12.876 -4.134 14.276 1.00 95.25 117 THR A N 1
ATOM 968 C CA . THR A 1 117 ? -12.220 -2.865 14.611 1.00 95.25 117 THR A CA 1
ATOM 969 C C . THR A 1 117 ? -12.187 -1.977 13.377 1.00 95.25 117 THR A C 1
ATOM 971 O O . THR A 1 117 ? -11.715 -2.405 12.320 1.00 95.25 117 THR A O 1
ATOM 974 N N . ASP A 1 118 ? -12.642 -0.732 13.493 1.00 97.25 118 ASP A N 1
ATOM 975 C CA . ASP A 1 118 ? -12.530 0.221 12.394 1.00 97.25 118 ASP A CA 1
ATOM 976 C C . ASP A 1 118 ? -11.073 0.673 12.254 1.00 97.25 118 ASP A C 1
ATOM 978 O O . ASP A 1 118 ? -10.466 1.205 13.188 1.00 97.25 118 ASP A O 1
ATOM 982 N N . LEU A 1 119 ? -10.496 0.478 11.068 1.00 97.81 119 LEU A N 1
ATOM 983 C CA . LEU A 1 119 ? -9.068 0.681 10.828 1.00 97.81 119 LEU A CA 1
ATOM 984 C C . LEU A 1 119 ? -8.814 1.664 9.693 1.00 97.81 119 LEU A C 1
ATOM 986 O O . LEU A 1 119 ? -9.466 1.629 8.657 1.00 97.81 119 LEU A O 1
ATOM 990 N N . LYS A 1 120 ? -7.777 2.484 9.840 1.00 98.06 120 LYS A N 1
ATOM 991 C CA . LYS A 1 120 ? -7.252 3.347 8.781 1.00 98.06 120 LYS A CA 1
ATOM 992 C C . LYS A 1 120 ? -5.830 2.966 8.420 1.00 98.06 120 LYS A C 1
ATOM 994 O O . LYS A 1 120 ? -4.893 3.151 9.197 1.00 98.06 120 LYS A O 1
ATOM 999 N N . PHE A 1 121 ? -5.663 2.476 7.203 1.00 97.81 121 PHE A N 1
ATOM 1000 C CA . PHE A 1 121 ? -4.389 2.159 6.584 1.00 97.81 121 PHE A CA 1
ATOM 1001 C C . PHE A 1 121 ? -3.876 3.407 5.870 1.00 97.81 121 PHE A C 1
ATOM 1003 O O . PHE A 1 121 ? -4.537 3.955 4.994 1.00 97.81 121 PHE A O 1
ATOM 1010 N N . ILE A 1 122 ? -2.681 3.864 6.231 1.00 96.44 122 ILE A N 1
ATOM 1011 C CA . ILE A 1 122 ? -2.013 5.001 5.597 1.00 96.44 122 ILE A CA 1
ATOM 1012 C C . ILE A 1 122 ? -0.672 4.530 5.063 1.00 96.44 122 ILE A C 1
ATOM 1014 O O . ILE A 1 122 ? 0.208 4.110 5.824 1.00 96.44 122 ILE A O 1
ATOM 1018 N N . LEU A 1 123 ? -0.492 4.643 3.752 1.00 95.00 123 LEU A N 1
ATOM 1019 C CA . LEU A 1 123 ? 0.753 4.309 3.087 1.00 95.00 123 LEU A CA 1
ATOM 1020 C C . LEU A 1 123 ? 1.529 5.588 2.779 1.00 95.00 123 LEU A C 1
ATOM 1022 O O . LEU A 1 123 ? 1.066 6.473 2.058 1.00 95.00 123 LEU A O 1
ATOM 1026 N N . ARG A 1 124 ? 2.722 5.691 3.373 1.00 93.19 124 ARG A N 1
ATOM 1027 C CA . ARG A 1 124 ? 3.612 6.844 3.206 1.00 93.19 124 ARG A CA 1
ATOM 1028 C C . ARG A 1 124 ? 4.931 6.431 2.596 1.00 93.19 124 ARG A C 1
ATOM 1030 O O . ARG A 1 124 ? 5.534 5.453 3.032 1.00 93.19 124 ARG A O 1
ATOM 1037 N N . GLU A 1 125 ? 5.458 7.233 1.695 1.00 89.00 125 GLU A N 1
ATOM 1038 C CA . GLU A 1 125 ? 6.806 7.067 1.150 1.00 89.00 125 GLU A CA 1
ATOM 1039 C C . GLU A 1 125 ? 7.645 8.310 1.403 1.00 89.00 125 GLU A C 1
ATOM 1041 O O . GLU A 1 125 ? 7.114 9.384 1.681 1.00 89.00 125 GLU A O 1
ATOM 1046 N N . ARG A 1 126 ? 8.967 8.149 1.367 1.00 86.88 126 ARG A N 1
ATOM 1047 C CA . ARG A 1 126 ? 9.881 9.287 1.349 1.00 86.88 126 ARG A CA 1
ATOM 1048 C C . ARG A 1 126 ? 9.924 9.833 -0.071 1.00 86.88 126 ARG A C 1
ATOM 1050 O O . ARG A 1 126 ? 10.070 9.062 -1.006 1.00 86.88 126 ARG A O 1
ATOM 1057 N N . VAL A 1 127 ? 9.806 11.145 -0.198 1.00 83.62 127 VAL A N 1
ATOM 1058 C CA . VAL A 1 127 ? 9.927 11.887 -1.448 1.00 83.62 127 VAL A CA 1
ATOM 1059 C C . VAL A 1 127 ? 10.936 13.000 -1.216 1.00 83.62 127 VAL A C 1
ATOM 1061 O O . VAL A 1 127 ? 10.944 13.636 -0.157 1.00 83.62 127 VAL A O 1
ATOM 1064 N N . PHE A 1 128 ? 11.791 13.232 -2.201 1.00 80.38 128 PHE A N 1
ATOM 1065 C CA . PHE A 1 128 ? 12.678 14.382 -2.192 1.00 80.38 128 PHE A CA 1
ATOM 1066 C C . PHE A 1 128 ? 11.895 15.647 -2.550 1.00 80.38 128 PHE A C 1
ATOM 1068 O O . PHE A 1 128 ? 11.290 15.743 -3.616 1.00 80.38 128 PHE A O 1
ATOM 1075 N N . SER A 1 129 ? 11.882 16.609 -1.638 1.00 81.31 129 SER A N 1
ATOM 1076 C CA . SER A 1 129 ? 11.399 17.962 -1.882 1.00 81.31 129 SER A 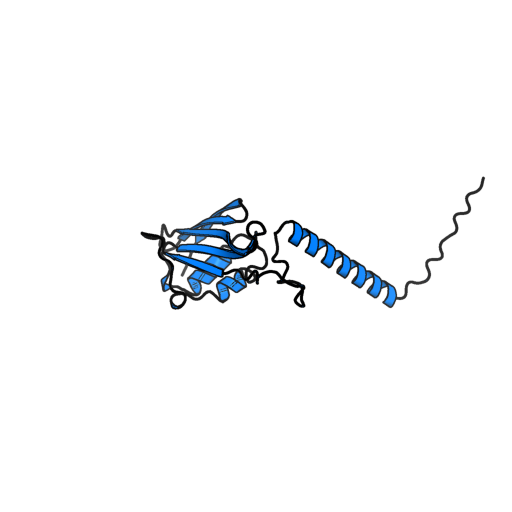CA 1
ATOM 1077 C C . SER A 1 129 ? 12.563 18.805 -2.383 1.00 81.31 129 SER A C 1
ATOM 1079 O O . SER A 1 129 ? 13.655 18.715 -1.832 1.00 81.31 129 SER A O 1
ATOM 1081 N N . ARG A 1 130 ? 12.340 19.625 -3.416 1.00 78.19 130 ARG A N 1
ATOM 1082 C CA . ARG A 1 130 ? 13.356 20.555 -3.945 1.00 78.19 130 ARG A CA 1
ATOM 1083 C C . ARG A 1 130 ? 13.280 21.954 -3.320 1.00 78.19 130 ARG A C 1
ATOM 1085 O O . ARG A 1 130 ? 14.183 22.750 -3.531 1.00 78.19 130 ARG A O 1
ATOM 1092 N N . ARG A 1 131 ? 12.200 22.273 -2.593 1.00 80.12 131 ARG A N 1
ATOM 1093 C CA . ARG A 1 131 ? 11.944 23.599 -1.998 1.00 80.12 131 ARG A CA 1
ATOM 1094 C C . ARG A 1 131 ? 11.258 23.471 -0.621 1.00 80.12 131 ARG A C 1
ATOM 1096 O O . ARG A 1 131 ? 10.055 23.213 -0.595 1.00 80.12 131 ARG A O 1
ATOM 1103 N N . PRO A 1 132 ? 11.986 23.590 0.506 1.00 83.25 132 PRO A N 1
ATOM 1104 C CA . PRO A 1 132 ? 13.445 23.487 0.602 1.00 83.25 132 PRO A CA 1
ATOM 1105 C C . PRO A 1 132 ? 13.930 22.093 0.179 1.00 83.25 132 PRO A C 1
ATOM 1107 O O . PRO A 1 132 ? 13.142 21.139 0.120 1.00 83.25 132 PRO A O 1
ATOM 1110 N N . VAL A 1 133 ? 15.223 21.985 -0.138 1.00 79.62 133 VAL A N 1
ATOM 1111 C CA . VAL A 1 133 ? 15.870 20.702 -0.428 1.00 79.62 133 VAL A CA 1
ATOM 1112 C C . VAL A 1 133 ? 15.809 19.825 0.819 1.00 79.62 133 VAL A C 1
ATOM 1114 O O . VAL A 1 133 ? 16.327 20.190 1.870 1.00 79.62 133 VAL A O 1
ATOM 1117 N N . GLY A 1 134 ? 15.152 18.673 0.725 1.00 82.19 134 GLY A N 1
ATOM 1118 C CA . GLY A 1 134 ? 15.014 17.785 1.871 1.00 82.19 134 GLY A CA 1
ATOM 1119 C C . GLY A 1 134 ? 14.176 16.550 1.594 1.00 82.19 134 GLY A C 1
ATOM 1120 O O . GLY A 1 134 ? 13.606 16.364 0.522 1.00 82.19 134 GLY A O 1
ATOM 1121 N N . VAL A 1 135 ? 14.083 15.679 2.593 1.00 84.12 135 VAL A N 1
ATOM 1122 C CA . VAL A 1 135 ? 13.326 14.429 2.500 1.00 84.12 135 VAL A CA 1
ATOM 1123 C C . VAL A 1 135 ? 12.044 14.563 3.305 1.00 84.12 135 VAL A C 1
ATOM 1125 O O . VAL A 1 135 ? 12.087 14.627 4.532 1.00 84.12 135 VAL A O 1
ATOM 1128 N N . LYS A 1 136 ? 10.891 14.537 2.634 1.00 88.25 136 LYS A N 1
ATOM 1129 C CA . LYS A 1 136 ? 9.580 14.540 3.299 1.00 88.25 136 LYS A CA 1
ATOM 1130 C C . LYS A 1 136 ? 8.873 13.207 3.120 1.00 88.25 136 LYS A C 1
ATOM 1132 O O . LYS A 1 136 ? 9.061 12.521 2.120 1.00 88.25 136 LYS A O 1
ATOM 1137 N N . ARG A 1 137 ? 8.052 12.812 4.097 1.00 90.19 137 ARG A N 1
ATOM 1138 C CA . ARG A 1 137 ? 7.152 11.663 3.932 1.00 90.19 137 ARG A CA 1
ATOM 1139 C C . ARG A 1 137 ? 5.802 12.141 3.428 1.00 90.19 137 ARG A C 1
ATOM 1141 O O . ARG A 1 137 ? 5.140 12.899 4.126 1.00 90.19 137 ARG A O 1
ATOM 1148 N N . VAL A 1 138 ? 5.394 11.657 2.264 1.00 90.06 138 VAL A N 1
ATOM 1149 C CA . VAL A 1 138 ? 4.106 11.992 1.650 1.00 90.06 138 VAL A CA 1
ATOM 1150 C C . VAL A 1 138 ? 3.193 10.774 1.729 1.00 90.06 138 VAL A C 1
ATOM 1152 O O . VAL A 1 138 ? 3.641 9.638 1.551 1.00 90.06 138 VAL A O 1
ATOM 1155 N N . THR A 1 139 ? 1.926 11.008 2.056 1.00 92.69 139 THR A N 1
ATOM 1156 C CA . THR A 1 139 ? 0.868 9.998 1.968 1.00 92.69 139 THR A CA 1
ATOM 1157 C C . THR A 1 139 ? 0.403 9.929 0.521 1.00 92.69 139 THR A C 1
ATOM 1159 O O . THR A 1 139 ? 0.047 10.960 -0.035 1.00 92.69 139 THR A O 1
ATOM 1162 N N . TYR A 1 140 ? 0.398 8.742 -0.077 1.00 90.25 140 TYR A N 1
ATOM 1163 C CA . TYR A 1 140 ? -0.104 8.554 -1.447 1.00 90.25 140 TYR A CA 1
ATOM 1164 C C . TYR A 1 140 ? -1.272 7.570 -1.529 1.00 90.25 140 TYR A C 1
ATOM 1166 O O . TYR A 1 140 ? -1.925 7.484 -2.567 1.00 90.25 140 TYR A O 1
ATOM 1174 N N . SER A 1 141 ? -1.542 6.835 -0.445 1.00 94.88 141 SER A N 1
ATOM 1175 C CA . SER A 1 141 ? -2.744 6.021 -0.334 1.00 94.88 141 SER A CA 1
ATOM 1176 C C . SER A 1 141 ? -3.276 5.982 1.093 1.00 94.88 141 SER A C 1
ATOM 1178 O O . SER A 1 141 ? -2.509 5.825 2.053 1.00 94.88 141 SER A O 1
ATOM 1180 N N . THR A 1 142 ? -4.595 6.094 1.214 1.00 96.94 142 THR A N 1
ATOM 1181 C CA . THR A 1 142 ? -5.353 5.852 2.442 1.00 96.94 142 THR A CA 1
ATOM 1182 C C . THR A 1 142 ? -6.469 4.858 2.177 1.00 96.94 142 THR A C 1
ATOM 1184 O O . THR A 1 142 ? -7.073 4.892 1.108 1.00 96.94 142 THR A O 1
ATOM 1187 N N . VAL A 1 143 ? -6.756 3.998 3.151 1.00 97.81 143 VAL A N 1
ATOM 1188 C CA . VAL A 1 143 ? -7.946 3.139 3.168 1.00 97.81 143 VAL A CA 1
ATOM 1189 C C . VAL A 1 143 ? -8.517 3.132 4.567 1.00 97.81 143 VAL A C 1
ATOM 1191 O O . VAL A 1 143 ? -7.821 2.773 5.512 1.00 97.81 143 VAL A O 1
ATOM 1194 N N . ASP A 1 144 ? -9.783 3.486 4.669 1.00 97.94 144 ASP A N 1
ATOM 1195 C CA . ASP A 1 144 ? -10.584 3.422 5.875 1.00 97.94 144 ASP A CA 1
ATOM 1196 C C . ASP A 1 144 ? -11.474 2.182 5.744 1.00 97.94 144 ASP A C 1
ATOM 1198 O O . ASP A 1 144 ? -12.254 2.064 4.800 1.00 97.94 144 ASP A O 1
ATOM 1202 N N . VAL A 1 145 ? -11.315 1.237 6.662 1.00 97.69 145 VAL A N 1
ATOM 1203 C CA . VAL A 1 145 ? -12.112 0.019 6.777 1.00 97.69 145 VAL A CA 1
ATOM 1204 C C . VAL A 1 145 ? -13.081 0.199 7.935 1.00 97.69 145 VAL A C 1
ATOM 1206 O O . VAL A 1 145 ? -12.666 0.538 9.043 1.00 97.69 145 VAL A O 1
ATOM 1209 N N . ARG A 1 146 ? -14.364 -0.022 7.659 1.00 97.25 146 ARG A N 1
ATOM 1210 C CA . ARG A 1 146 ? -15.469 0.078 8.611 1.00 97.25 146 ARG A CA 1
ATOM 1211 C C . ARG A 1 146 ? -16.184 -1.260 8.722 1.00 97.25 146 ARG A C 1
ATOM 1213 O O . ARG A 1 146 ? -16.464 -1.880 7.692 1.00 97.25 146 ARG A O 1
ATOM 1220 N N . TRP A 1 147 ? -16.522 -1.657 9.943 1.00 94.19 147 TRP A N 1
ATOM 1221 C CA . TRP A 1 147 ? -17.238 -2.897 10.248 1.00 94.19 147 TRP A CA 1
ATOM 1222 C C . TRP A 1 147 ? -18.674 -2.609 10.694 1.00 94.19 147 TRP A C 1
ATOM 1224 O O . TRP A 1 147 ? -18.959 -2.568 11.888 1.00 94.19 147 TRP A O 1
ATOM 1234 N N . PRO A 1 148 ? -19.616 -2.419 9.754 1.00 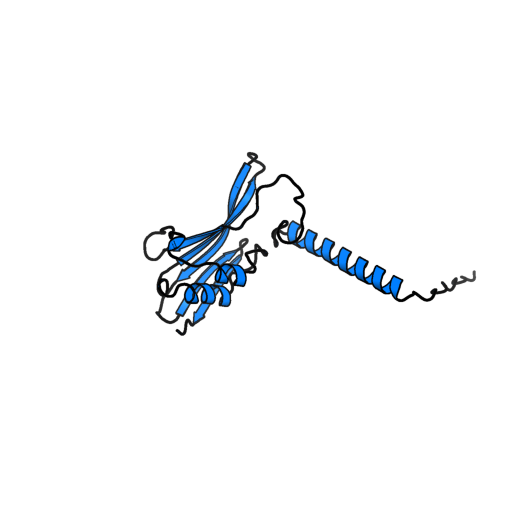88.50 148 PRO A N 1
ATOM 1235 C CA . PRO A 1 148 ? -21.019 -2.247 10.117 1.00 88.50 148 PRO A CA 1
ATOM 1236 C C . PRO A 1 148 ? -21.647 -3.536 10.672 1.00 88.50 148 PRO A C 1
ATOM 1238 O O . PRO A 1 148 ? -22.654 -3.466 11.371 1.00 88.50 148 PRO A O 1
ATOM 1241 N N . LYS A 1 149 ? -21.103 -4.713 10.324 1.00 82.56 149 LYS A N 1
ATOM 1242 C CA . LYS A 1 149 ? -21.583 -6.037 10.749 1.00 82.56 149 LYS A CA 1
ATOM 1243 C C . LYS A 1 149 ? -20.404 -6.977 10.990 1.00 82.56 149 LYS A C 1
ATOM 1245 O O . LYS A 1 149 ? -19.345 -6.776 10.406 1.00 82.56 149 LYS A O 1
ATOM 1250 N N . GLN A 1 150 ? -20.607 -8.023 11.796 1.00 80.62 150 GLN A N 1
ATOM 1251 C CA . GLN A 1 150 ? -19.540 -8.966 12.162 1.00 80.62 150 GLN A CA 1
ATOM 1252 C C . GLN A 1 150 ? -18.956 -9.750 10.976 1.00 80.62 150 GLN A C 1
ATOM 1254 O O . GLN A 1 150 ? -17.796 -10.148 10.997 1.00 80.62 150 GLN A O 1
ATOM 1259 N N . ASP A 1 151 ? -19.758 -9.958 9.935 1.00 91.50 151 ASP A N 1
ATOM 1260 C CA . ASP A 1 151 ? -19.454 -10.796 8.777 1.00 91.50 151 ASP A CA 1
ATOM 1261 C C . ASP A 1 151 ? -19.099 -9.988 7.522 1.00 91.50 151 ASP A C 1
ATOM 1263 O O . ASP A 1 151 ? -18.840 -10.564 6.465 1.00 91.50 151 ASP A O 1
ATOM 1267 N N . LYS A 1 152 ? -19.135 -8.651 7.583 1.00 94.38 152 LYS A N 1
ATOM 1268 C CA . LYS A 1 152 ? -18.938 -7.787 6.412 1.00 94.38 152 LYS A CA 1
ATOM 1269 C C . LYS A 1 152 ? -18.235 -6.504 6.802 1.00 94.38 152 LYS A C 1
ATOM 1271 O O . LYS A 1 152 ? -18.706 -5.772 7.671 1.00 94.38 152 LYS A O 1
ATOM 1276 N N . PHE A 1 153 ? -17.194 -6.162 6.052 1.00 95.81 153 PHE A N 1
ATOM 1277 C CA . PHE A 1 153 ? -16.589 -4.841 6.135 1.00 95.81 153 PHE A CA 1
ATOM 1278 C C . PHE A 1 153 ? -16.756 -4.078 4.829 1.00 95.81 153 PHE A C 1
ATOM 1280 O O . PHE A 1 153 ? -16.724 -4.625 3.725 1.00 95.81 153 PHE A O 1
ATOM 1287 N N . THR A 1 154 ? -16.929 -2.773 4.969 1.00 97.19 154 THR A N 1
ATOM 1288 C CA . THR A 1 154 ? -16.851 -1.820 3.865 1.00 97.19 154 THR A CA 1
ATOM 1289 C C . THR A 1 154 ? -15.523 -1.103 3.947 1.00 97.19 154 THR A C 1
ATOM 1291 O O . THR A 1 154 ? -15.028 -0.841 5.043 1.00 97.19 154 THR A O 1
ATOM 1294 N N . TYR A 1 155 ? -14.945 -0.755 2.808 1.00 97.25 155 TYR A N 1
ATOM 1295 C CA . TYR A 1 155 ? -13.746 0.061 2.786 1.00 97.25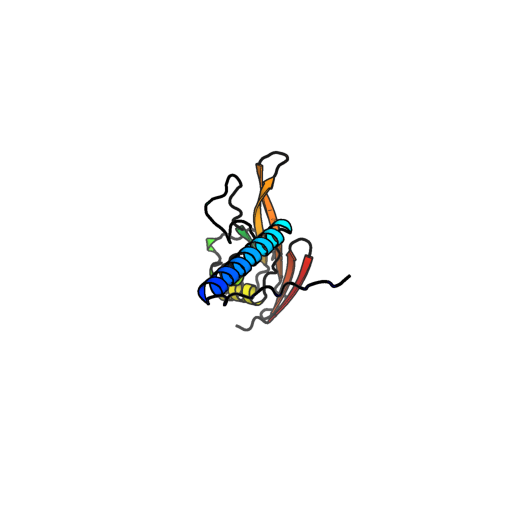 155 TYR A CA 1
ATOM 1296 C C . TYR A 1 155 ? -13.887 1.191 1.779 1.00 97.25 155 TYR A C 1
ATOM 1298 O O . TYR A 1 155 ? -14.506 1.044 0.727 1.00 97.25 155 TYR A O 1
ATOM 1306 N N . MET A 1 156 ? -13.295 2.327 2.116 1.00 97.62 156 MET A N 1
ATOM 1307 C CA . MET A 1 156 ? -13.206 3.489 1.249 1.00 97.62 156 MET A CA 1
ATOM 1308 C C . MET A 1 156 ? -11.788 4.025 1.317 1.00 97.62 156 MET A C 1
ATOM 1310 O O . MET A 1 156 ? -11.201 4.125 2.390 1.00 97.62 156 MET A O 1
ATOM 1314 N N . GLY A 1 157 ? -11.219 4.368 0.176 1.00 96.50 157 GLY A N 1
ATOM 1315 C CA . GLY A 1 157 ? -9.859 4.853 0.106 1.00 96.50 157 GLY A CA 1
ATOM 1316 C C . GLY A 1 157 ? -9.668 5.923 -0.942 1.00 96.50 157 GLY A C 1
ATOM 1317 O O . GLY A 1 157 ? -10.530 6.186 -1.778 1.00 96.50 157 GLY A O 1
ATOM 1318 N N . GLU A 1 158 ? -8.487 6.515 -0.889 1.00 96.88 158 GLU A N 1
ATOM 1319 C CA . GLU A 1 158 ? -7.978 7.416 -1.906 1.00 96.88 158 GLU A CA 1
ATOM 1320 C C . GLU A 1 158 ? -6.588 6.933 -2.307 1.00 96.88 158 GLU A C 1
ATOM 1322 O O . GLU A 1 158 ? -5.788 6.505 -1.463 1.00 96.88 158 GLU A O 1
ATOM 1327 N N . ILE A 1 159 ? -6.304 6.943 -3.603 1.00 94.69 159 ILE A N 1
ATOM 1328 C CA . ILE A 1 159 ? -4.987 6.611 -4.123 1.00 94.69 159 ILE A CA 1
ATOM 1329 C C . ILE A 1 159 ? -4.682 7.448 -5.353 1.00 94.69 159 ILE A C 1
ATOM 1331 O O . ILE A 1 159 ? -5.452 7.462 -6.304 1.00 94.69 159 ILE A O 1
ATOM 1335 N N . CYS A 1 160 ? -3.560 8.167 -5.329 1.00 89.44 160 CYS A N 1
ATOM 1336 C CA . CYS A 1 160 ? -3.173 9.068 -6.420 1.00 89.44 160 CYS A CA 1
ATOM 1337 C C . CYS A 1 160 ? -4.301 10.035 -6.870 1.00 89.44 160 CYS A C 1
ATOM 1339 O O . CYS A 1 160 ? -4.399 10.346 -8.051 1.00 89.44 160 CYS A O 1
ATOM 1341 N N . GLY A 1 161 ? -5.150 10.498 -5.940 1.00 90.31 161 GLY A N 1
ATOM 1342 C CA . GLY A 1 161 ? -6.292 11.385 -6.214 1.00 90.31 161 GLY A CA 1
ATOM 1343 C C . GLY A 1 161 ? -7.586 10.672 -6.629 1.00 90.31 161 GLY A C 1
ATOM 1344 O O . GLY A 1 161 ? -8.644 11.295 -6.667 1.00 90.31 161 GLY A O 1
ATOM 1345 N N . GLU A 1 162 ? -7.543 9.364 -6.885 1.00 94.62 162 GLU A N 1
ATOM 1346 C CA . GLU A 1 162 ? -8.733 8.574 -7.186 1.00 94.62 162 GLU A CA 1
ATOM 1347 C C . GLU A 1 162 ? -9.348 8.002 -5.912 1.00 94.62 162 GLU A C 1
ATOM 1349 O O . GLU A 1 162 ? -8.711 7.246 -5.169 1.00 94.62 162 GLU A O 1
ATOM 1354 N N . LYS A 1 163 ? -10.627 8.311 -5.690 1.00 96.56 163 LYS A N 1
ATOM 1355 C CA . LYS A 1 163 ? -11.426 7.674 -4.644 1.00 96.56 163 LYS A CA 1
ATOM 1356 C C . LYS A 1 163 ? -11.900 6.304 -5.107 1.00 96.56 163 LYS A C 1
ATOM 1358 O O . LYS A 1 163 ? -12.205 6.088 -6.279 1.00 96.56 163 LYS A O 1
ATOM 1363 N N . TYR A 1 164 ? -11.975 5.366 -4.178 1.00 96.56 164 TYR A N 1
ATOM 1364 C CA . TYR A 1 164 ? -12.539 4.049 -4.432 1.00 96.56 164 TYR A CA 1
ATOM 1365 C C . TYR A 1 164 ? -13.223 3.513 -3.187 1.00 96.56 164 TYR A C 1
ATOM 1367 O O . TYR A 1 164 ? -12.868 3.864 -2.063 1.00 96.56 164 TYR A O 1
ATOM 1375 N N . LEU A 1 165 ? -14.206 2.653 -3.411 1.00 96.94 165 LEU A N 1
ATOM 1376 C CA . LEU A 1 165 ? -14.973 1.993 -2.371 1.00 96.94 165 LEU A CA 1
ATOM 1377 C C . LEU A 1 165 ? -15.153 0.524 -2.730 1.00 96.94 165 LEU A C 1
ATOM 1379 O O . LEU A 1 165 ? -15.081 0.155 -3.902 1.00 96.94 165 LEU A O 1
ATOM 1383 N N . GLY A 1 166 ? -15.397 -0.293 -1.719 1.00 95.69 166 GLY A N 1
ATOM 1384 C CA . GLY A 1 166 ? -15.760 -1.686 -1.900 1.00 95.69 166 GLY A CA 1
ATOM 1385 C C . GLY A 1 166 ? -16.342 -2.278 -0.628 1.00 95.69 166 GLY A C 1
ATOM 1386 O O . GLY A 1 166 ? -16.385 -1.644 0.433 1.00 95.69 166 GLY A O 1
ATOM 1387 N N . LYS A 1 167 ? -16.819 -3.510 -0.753 1.00 95.69 167 LYS A N 1
ATOM 1388 C CA . LYS A 1 167 ? -17.439 -4.259 0.332 1.00 95.69 167 LYS A CA 1
ATOM 1389 C C . LYS A 1 167 ? -17.013 -5.707 0.217 1.00 95.69 167 LYS A C 1
ATOM 1391 O O . LYS A 1 167 ? -17.050 -6.268 -0.869 1.00 95.69 167 LYS A O 1
ATOM 1396 N N . VAL A 1 168 ? -16.643 -6.296 1.344 1.00 95.88 168 VAL A N 1
ATOM 1397 C CA . VAL A 1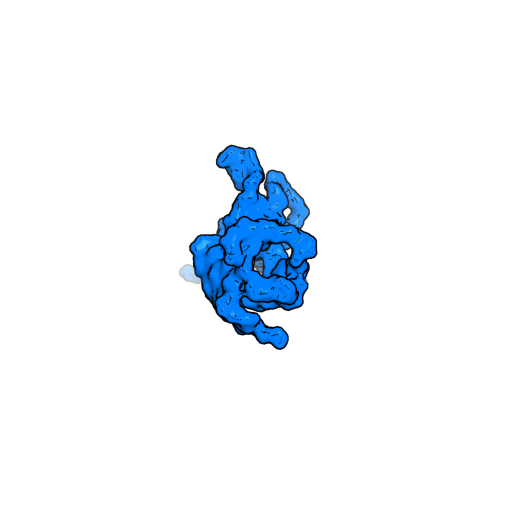 168 ? -16.144 -7.664 1.390 1.00 95.88 168 VAL A CA 1
ATOM 1398 C C . VAL A 1 168 ? -16.921 -8.447 2.433 1.00 95.88 168 VAL A C 1
ATOM 1400 O O . VAL A 1 168 ? -17.090 -7.996 3.568 1.00 95.88 168 VAL A O 1
ATOM 1403 N N . ASP A 1 169 ? -17.375 -9.628 2.031 1.00 94.19 169 ASP A N 1
ATOM 1404 C CA . ASP A 1 169 ? -17.969 -10.606 2.930 1.00 94.19 169 ASP A CA 1
ATOM 1405 C C . ASP A 1 169 ? -16.840 -11.403 3.605 1.00 94.19 169 ASP A C 1
ATOM 1407 O O . ASP A 1 169 ? -16.111 -12.164 2.965 1.00 94.19 169 ASP A O 1
ATOM 1411 N N . TYR A 1 170 ? -16.679 -11.199 4.910 1.00 89.69 170 TYR A N 1
ATOM 1412 C CA . TYR A 1 170 ? -15.714 -11.884 5.759 1.00 89.69 170 TYR A CA 1
ATOM 1413 C C . TYR A 1 170 ? -16.390 -13.088 6.422 1.00 89.69 170 TYR A C 1
ATOM 1415 O O . TYR A 1 170 ? -16.919 -13.000 7.528 1.00 89.69 170 TYR A O 1
ATOM 1423 N N . LYS A 1 171 ? -16.394 -14.226 5.723 1.00 84.69 171 LYS A N 1
ATOM 1424 C CA . LYS A 1 171 ? -16.787 -15.510 6.314 1.00 84.69 171 LYS A CA 1
ATOM 1425 C C . LYS A 1 171 ? -15.576 -16.100 7.040 1.00 84.69 171 LYS A C 1
ATOM 1427 O O . LYS A 1 171 ? -14.534 -16.284 6.406 1.00 84.69 171 LYS A O 1
ATOM 1432 N N . ILE A 1 172 ? -15.720 -16.300 8.353 1.00 67.88 172 ILE A N 1
ATOM 1433 C CA . ILE A 1 172 ? -14.734 -16.967 9.219 1.00 67.88 172 ILE A CA 1
ATOM 1434 C C . ILE A 1 172 ? -14.601 -18.428 8.794 1.00 67.88 172 ILE A C 1
ATOM 1436 O O . ILE A 1 172 ? -15.655 -19.048 8.530 1.00 67.88 172 ILE A O 1
#

Foldseek 3Di:
DDDDPPPPPPDPCPPVNVVVVVVVVVVVVVVVVLVVCVVVVFFDNDPPDDDDPDDADDFQKDKWKFFPQPNTHTDDPVLFDCPQLCVQCVVCRTQQDDRDPVSVLVRCVRHVVCQQTWMKIWIWTWDADVVVGDTDIDTAKIKTWHDPDRQKIKIWMHGNNDIDIDMDGRDD

pLDDT: mean 85.8, std 14.64, range [40.5, 98.06]

Radius of gyration: 23.96 Å; chains: 1; bounding box: 44×42×85 Å